Protein AF-A0A972EE55-F1 (afdb_monomer_lite)

Secondary structure (DSSP, 8-state):
-------HHHHHHHHHHHHTEESSHHHHHHHHHHH-SEEEETTT--EEEHHHHHHHHHHHHHHSPPPTT---EEEE-TT--EEEESSS-GGG-EEEEEEPPSSHHHHHHHHHHHHHHHHHHHHHTS--------------EEPTTT--EESSTT-SB-TTT--B---

pLDDT: mean 76.56, std 12.8, range [38.47, 92.0]

Foldseek 3Di:
DDPDPDDPVRVVVVVCVVQQWALAQLSLLVVLCVQAQWWAFPPPRHIDGSVRSNVVRVVVCVVPPRDVPQLKTWGQDPNSFIWIDRRVDPVRTHTGIDGDDDDPVRVVSNVVVVVVVVVVVVVPVPDDPPDDPPDPPPPQDADPPPRHTDPDPPDQADPPPRHGDDD

Structure (mmCIF, N/CA/C/O backbone):
data_AF-A0A972EE55-F1
#
_entry.id   AF-A0A972EE55-F1
#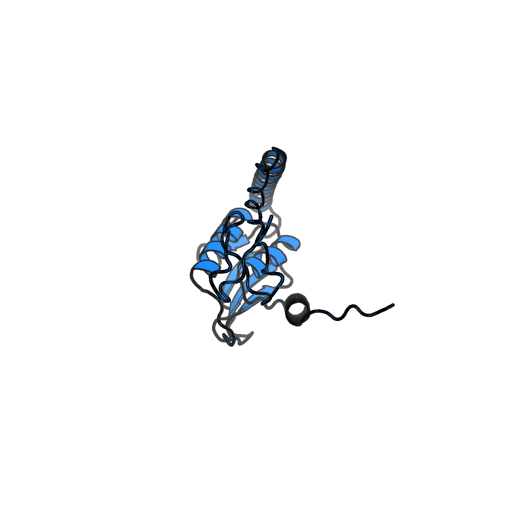
loop_
_atom_site.group_PDB
_atom_site.id
_atom_site.type_symbol
_atom_site.label_atom_id
_atom_site.label_alt_id
_atom_site.label_comp_id
_atom_site.label_asym_id
_atom_site.label_entity_id
_atom_site.label_seq_id
_atom_site.pdbx_PDB_ins_code
_atom_site.Cartn_x
_atom_site.Cartn_y
_atom_site.Cartn_z
_atom_site.occupancy
_atom_site.B_iso_or_equiv
_atom_site.auth_seq_id
_atom_site.auth_comp_id
_atom_site.auth_asym_id
_atom_site.auth_atom_id
_atom_site.pdbx_PDB_model_num
ATOM 1 N N . MET A 1 1 ? 12.300 -34.128 7.774 1.00 39.19 1 MET A N 1
ATOM 2 C CA . MET A 1 1 ? 11.650 -32.843 7.443 1.00 39.19 1 MET A CA 1
ATOM 3 C C . MET A 1 1 ? 12.326 -32.301 6.196 1.00 39.19 1 MET A C 1
ATOM 5 O O . MET A 1 1 ? 13.393 -31.703 6.294 1.00 39.19 1 MET A O 1
ATOM 9 N N . GLU A 1 2 ? 11.790 -32.621 5.021 1.00 50.28 2 GLU A N 1
ATOM 10 C CA . GLU A 1 2 ? 12.304 -32.098 3.754 1.00 50.28 2 GLU A CA 1
ATOM 11 C C . GLU A 1 2 ? 12.098 -30.583 3.730 1.00 50.28 2 GLU A C 1
ATOM 13 O O . GLU A 1 2 ? 10.974 -30.090 3.818 1.00 50.28 2 GLU A O 1
ATOM 18 N N . LYS A 1 3 ? 13.200 -29.829 3.674 1.00 57.88 3 LYS A N 1
ATOM 19 C CA . LYS A 1 3 ? 13.150 -28.387 3.443 1.00 57.88 3 LYS A CA 1
ATOM 20 C C . LYS A 1 3 ? 12.618 -28.199 2.026 1.00 57.88 3 LYS A C 1
ATOM 22 O O . LYS A 1 3 ? 13.348 -28.439 1.067 1.00 57.88 3 LYS A O 1
ATOM 27 N N . GLN A 1 4 ? 11.344 -27.834 1.909 1.00 67.62 4 GLN A N 1
ATOM 28 C CA . GLN A 1 4 ? 10.725 -27.481 0.637 1.00 67.62 4 GLN A CA 1
ATOM 29 C C . GLN A 1 4 ? 11.610 -26.418 -0.029 1.00 67.62 4 GLN A C 1
ATOM 31 O O . GLN A 1 4 ? 11.853 -25.361 0.558 1.00 67.62 4 GLN A O 1
ATOM 36 N N . LYS A 1 5 ? 12.182 -26.737 -1.197 1.00 70.00 5 LYS A N 1
ATOM 37 C CA . LYS A 1 5 ? 13.014 -25.790 -1.945 1.00 70.00 5 LYS A CA 1
ATOM 38 C C . LYS A 1 5 ? 12.110 -24.635 -2.363 1.00 70.00 5 LYS A C 1
ATOM 40 O O . LYS A 1 5 ? 11.204 -24.832 -3.168 1.00 70.00 5 LYS A O 1
ATOM 45 N N . LEU A 1 6 ? 12.319 -23.467 -1.762 1.00 66.69 6 LEU A N 1
ATOM 46 C CA . LEU A 1 6 ? 11.596 -22.259 -2.132 1.00 66.69 6 LEU A CA 1
ATOM 47 C C . LEU A 1 6 ? 11.985 -21.887 -3.564 1.00 66.69 6 LEU A C 1
ATOM 49 O O . LEU A 1 6 ? 13.135 -22.027 -3.975 1.00 66.69 6 LEU A O 1
ATOM 53 N N . THR A 1 7 ? 11.010 -21.436 -4.343 1.00 77.75 7 THR A N 1
ATOM 54 C CA . THR A 1 7 ? 11.300 -20.837 -5.649 1.00 77.75 7 THR A CA 1
ATOM 55 C C . THR A 1 7 ? 12.089 -19.533 -5.458 1.00 77.75 7 THR A C 1
ATOM 57 O O . THR A 1 7 ? 11.931 -18.883 -4.421 1.00 77.75 7 THR A O 1
ATOM 60 N N . PRO A 1 8 ? 12.875 -19.072 -6.448 1.00 71.00 8 PRO A N 1
ATOM 61 C CA . PRO A 1 8 ? 13.591 -17.794 -6.354 1.00 71.00 8 PRO A CA 1
ATOM 62 C C . PRO A 1 8 ? 12.658 -16.614 -6.034 1.00 71.00 8 PRO A C 1
ATOM 64 O O . PRO A 1 8 ? 13.011 -15.741 -5.247 1.00 71.00 8 PRO A O 1
ATOM 67 N N . LYS A 1 9 ? 11.416 -16.642 -6.538 1.00 66.56 9 LYS A N 1
ATOM 68 C CA . LYS A 1 9 ? 10.370 -15.664 -6.205 1.00 66.56 9 LYS A CA 1
ATOM 69 C C . LYS A 1 9 ? 9.950 -15.722 -4.731 1.00 66.56 9 LYS A C 1
ATOM 71 O O . LYS A 1 9 ? 9.722 -14.686 -4.113 1.00 66.56 9 LYS A O 1
ATOM 76 N N . GLN A 1 10 ? 9.853 -16.919 -4.153 1.00 68.62 10 GLN A N 1
ATOM 77 C CA . GLN A 1 10 ? 9.540 -17.091 -2.733 1.00 68.62 10 GLN A CA 1
ATOM 78 C C . GLN A 1 10 ? 10.719 -16.723 -1.825 1.00 68.62 10 GLN A C 1
ATOM 80 O O . GLN A 1 10 ? 10.503 -16.145 -0.764 1.00 68.62 10 GLN A O 1
ATOM 85 N N . GLU A 1 11 ? 11.957 -17.010 -2.228 1.00 73.12 11 GLU A N 1
ATOM 86 C CA . GLU A 1 11 ? 13.153 -16.543 -1.516 1.00 73.12 11 GLU A CA 1
ATOM 87 C C . GLU A 1 11 ? 13.263 -15.018 -1.543 1.00 73.12 11 GLU A C 1
ATOM 89 O O . GLU A 1 11 ? 13.519 -14.407 -0.505 1.00 73.12 11 GLU A O 1
ATOM 94 N N . GLN A 1 12 ? 12.977 -14.393 -2.687 1.00 67.12 12 GLN A N 1
ATOM 95 C CA . GLN A 1 12 ? 12.919 -12.940 -2.816 1.00 67.12 12 GLN A CA 1
ATOM 96 C C . GLN A 1 12 ? 11.814 -12.340 -1.941 1.00 67.12 12 GLN A C 1
ATOM 98 O O . GLN A 1 12 ? 12.076 -11.385 -1.218 1.00 67.12 12 GLN A O 1
ATOM 103 N N . ALA A 1 13 ? 10.614 -12.930 -1.927 1.00 65.25 13 ALA A N 1
ATOM 104 C CA . ALA A 1 13 ? 9.522 -12.493 -1.056 1.00 65.25 13 ALA A CA 1
ATOM 105 C C . ALA A 1 13 ? 9.858 -12.666 0.437 1.00 65.25 13 ALA A C 1
ATOM 107 O O . ALA A 1 13 ? 9.555 -11.801 1.254 1.00 65.25 13 ALA A O 1
ATOM 108 N N . LYS A 1 14 ? 10.535 -13.758 0.808 1.00 71.38 14 LYS A N 1
ATOM 109 C CA . LYS A 1 14 ? 10.996 -13.984 2.182 1.00 71.38 14 LYS A CA 1
ATOM 110 C C . LYS A 1 14 ? 12.070 -12.976 2.587 1.00 71.38 14 LYS A C 1
ATOM 112 O O . LYS A 1 14 ? 12.039 -12.471 3.703 1.00 71.38 14 LYS A O 1
ATOM 117 N N . LYS A 1 15 ? 13.012 -12.673 1.693 1.00 72.38 15 LYS A N 1
ATOM 118 C CA . LYS A 1 15 ? 14.029 -11.643 1.916 1.00 72.38 15 LYS A CA 1
ATOM 119 C C . LYS A 1 15 ? 13.382 -10.264 2.049 1.00 72.38 15 LYS A C 1
ATOM 121 O O . LYS A 1 15 ? 13.712 -9.560 2.989 1.00 72.38 15 LYS A O 1
ATOM 126 N N . ALA A 1 16 ? 12.414 -9.941 1.193 1.00 70.50 16 ALA A N 1
ATOM 127 C CA . ALA A 1 16 ? 11.611 -8.721 1.262 1.00 70.50 16 ALA A CA 1
ATOM 128 C C . ALA A 1 16 ? 10.896 -8.568 2.612 1.00 70.50 16 ALA A C 1
ATOM 130 O O . ALA A 1 16 ? 10.955 -7.505 3.215 1.00 70.50 16 ALA A O 1
ATOM 131 N N . LEU A 1 17 ? 10.299 -9.645 3.134 1.00 71.19 17 LEU A N 1
ATOM 132 C CA . LEU A 1 17 ? 9.685 -9.662 4.468 1.00 71.19 17 LEU A CA 1
ATOM 133 C C . LEU A 1 17 ? 10.698 -9.448 5.602 1.00 71.19 17 LEU A C 1
ATOM 135 O O . LEU A 1 17 ? 10.354 -8.860 6.620 1.00 71.19 17 LEU A O 1
ATOM 139 N N . LEU A 1 18 ? 11.935 -9.923 5.440 1.00 73.62 18 LEU A N 1
ATOM 140 C CA . LEU A 1 18 ? 12.997 -9.760 6.437 1.00 73.62 18 LEU A CA 1
ATOM 141 C C . LEU A 1 18 ? 13.653 -8.375 6.386 1.00 73.62 18 LEU A C 1
ATOM 143 O O . LEU A 1 18 ? 14.088 -7.881 7.421 1.00 73.62 18 LEU A O 1
ATOM 147 N N . THR A 1 19 ? 13.753 -7.764 5.204 1.00 76.75 19 THR A N 1
ATOM 148 C CA . THR A 1 19 ? 14.414 -6.463 5.013 1.00 76.75 19 THR A CA 1
ATOM 149 C C . THR A 1 19 ? 13.439 -5.292 4.903 1.00 76.75 19 THR A C 1
ATOM 151 O O . THR A 1 19 ? 13.876 -4.152 4.910 1.00 76.75 19 THR A O 1
ATOM 154 N N . GLY A 1 20 ? 12.136 -5.546 4.765 1.00 78.62 20 GLY A N 1
ATOM 155 C CA . GLY A 1 20 ? 11.118 -4.522 4.514 1.00 78.62 20 GLY A CA 1
ATOM 156 C C . GLY A 1 20 ? 11.140 -3.943 3.093 1.00 78.62 20 GLY A C 1
ATOM 157 O O . GLY A 1 20 ? 10.523 -2.908 2.869 1.00 78.62 20 GLY A O 1
ATOM 158 N N . HIS A 1 21 ? 11.841 -4.579 2.144 1.00 85.94 21 HIS A N 1
ATOM 159 C CA . HIS 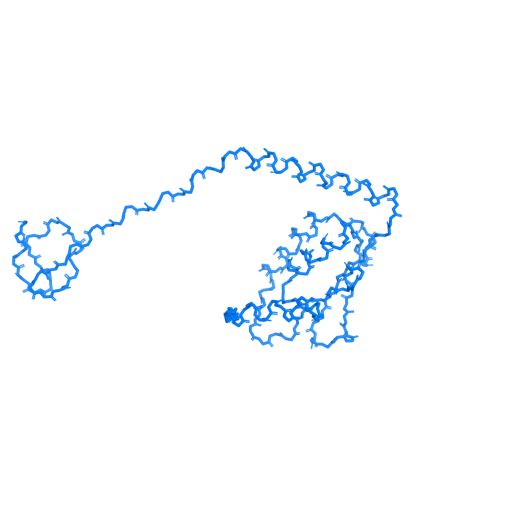A 1 21 ? 12.040 -4.072 0.777 1.00 85.94 21 HIS A CA 1
ATOM 160 C C . HIS A 1 21 ? 11.085 -4.725 -0.214 1.00 85.94 21 HIS A C 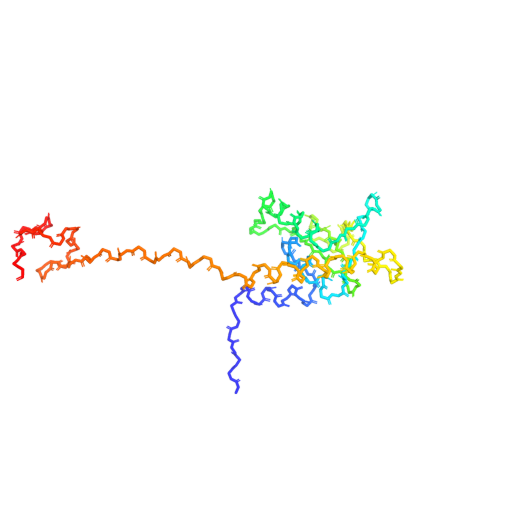1
ATOM 162 O O . HIS A 1 21 ? 11.173 -5.928 -0.448 1.00 85.94 21 HIS A O 1
ATOM 168 N N . PHE A 1 22 ? 10.235 -3.934 -0.859 1.00 86.81 22 PHE A N 1
ATOM 169 C CA . PHE A 1 22 ? 9.216 -4.418 -1.783 1.00 86.81 22 PHE A CA 1
ATOM 170 C C . PHE A 1 22 ? 9.372 -3.785 -3.166 1.00 86.81 22 PHE A C 1
ATOM 172 O O . PHE A 1 22 ? 9.448 -2.566 -3.265 1.00 86.81 22 PHE A O 1
ATOM 179 N N . PRO A 1 23 ? 9.376 -4.570 -4.253 1.00 84.62 23 PRO A N 1
ATOM 180 C CA . PRO A 1 23 ? 9.425 -4.015 -5.606 1.00 84.62 23 PRO A CA 1
ATOM 181 C C . PRO A 1 23 ? 8.119 -3.316 -6.018 1.00 84.62 23 PRO A C 1
ATOM 183 O O . PRO A 1 23 ? 8.143 -2.457 -6.891 1.00 84.62 23 PRO A O 1
ATOM 186 N N . TYR A 1 24 ? 6.993 -3.665 -5.386 1.00 87.75 24 TYR A N 1
ATOM 187 C CA . TYR A 1 24 ? 5.667 -3.130 -5.705 1.00 87.75 24 TYR A CA 1
ATOM 188 C C . TYR A 1 24 ? 5.045 -2.433 -4.498 1.00 87.75 24 TYR A C 1
ATOM 190 O O . TYR A 1 24 ? 5.115 -2.937 -3.370 1.00 87.75 24 TYR A O 1
ATOM 198 N N . MET A 1 25 ? 4.372 -1.311 -4.744 1.00 89.69 25 MET A N 1
ATOM 199 C CA . MET A 1 25 ? 3.718 -0.522 -3.708 1.00 89.69 25 MET A CA 1
ATOM 200 C C . MET A 1 25 ? 2.614 -1.327 -3.027 1.00 89.69 25 MET A C 1
ATOM 202 O O . MET A 1 25 ? 2.481 -1.296 -1.805 1.00 89.69 25 MET A O 1
ATOM 206 N N . MET A 1 26 ? 1.855 -2.111 -3.796 1.00 90.38 26 MET A N 1
ATOM 207 C CA . MET A 1 26 ? 0.772 -2.935 -3.265 1.00 90.38 26 MET A CA 1
ATOM 208 C C . MET A 1 26 ? 1.273 -3.966 -2.242 1.00 90.38 26 MET A C 1
ATOM 210 O O . MET A 1 26 ? 0.600 -4.228 -1.245 1.00 90.38 26 MET A O 1
ATOM 214 N N . GLN A 1 27 ? 2.473 -4.523 -2.447 1.00 88.75 27 GLN A N 1
ATOM 215 C CA . GLN A 1 27 ? 3.082 -5.460 -1.496 1.00 88.75 27 GLN A CA 1
ATOM 216 C C . GLN A 1 27 ? 3.487 -4.762 -0.195 1.00 88.75 27 GLN A C 1
ATOM 218 O O . GLN A 1 27 ? 3.242 -5.298 0.885 1.00 88.75 27 GLN A O 1
ATOM 223 N N . ALA A 1 28 ? 4.051 -3.555 -0.298 1.00 89.94 28 ALA A N 1
ATOM 224 C CA . ALA A 1 28 ? 4.396 -2.740 0.861 1.00 89.94 28 ALA A CA 1
ATOM 225 C C . ALA A 1 28 ? 3.150 -2.368 1.682 1.00 89.94 28 ALA A C 1
ATOM 227 O O . ALA A 1 28 ? 3.139 -2.535 2.900 1.00 89.94 28 ALA A O 1
ATOM 228 N N . VAL A 1 29 ? 2.071 -1.939 1.019 1.00 90.88 29 VAL A N 1
ATOM 229 C CA . VAL A 1 29 ? 0.796 -1.597 1.674 1.00 90.88 29 VAL A CA 1
ATOM 230 C C . VAL A 1 29 ? 0.176 -2.814 2.361 1.00 90.88 29 VAL A C 1
ATOM 232 O O . VAL A 1 29 ? -0.298 -2.704 3.490 1.00 90.88 29 VAL A O 1
ATOM 235 N N . ALA A 1 30 ? 0.206 -3.984 1.718 1.00 88.19 30 ALA A N 1
ATOM 236 C CA . ALA A 1 30 ? -0.321 -5.213 2.304 1.00 88.19 30 ALA A CA 1
ATOM 237 C C . ALA A 1 30 ? 0.432 -5.623 3.580 1.00 88.19 30 ALA A C 1
ATOM 239 O O . ALA A 1 30 ? -0.208 -6.022 4.552 1.00 88.19 30 ALA A O 1
ATOM 240 N N . LEU A 1 31 ? 1.768 -5.499 3.605 1.00 87.75 31 LEU A N 1
ATOM 241 C CA . LEU A 1 31 ? 2.534 -5.744 4.829 1.00 87.75 31 LEU A CA 1
ATOM 242 C C . LEU A 1 31 ? 2.215 -4.690 5.892 1.00 87.75 31 LEU A C 1
ATOM 244 O O . LEU A 1 31 ? 1.940 -5.042 7.036 1.00 87.75 31 LEU A O 1
ATOM 248 N N . ALA A 1 32 ? 2.217 -3.411 5.516 1.00 88.19 32 ALA A N 1
ATOM 249 C CA . ALA A 1 32 ? 1.955 -2.321 6.444 1.00 88.19 32 ALA A CA 1
ATOM 250 C C . ALA A 1 32 ? 0.582 -2.473 7.122 1.00 88.19 32 ALA A C 1
ATOM 252 O O . ALA A 1 32 ? 0.468 -2.222 8.319 1.00 88.19 32 ALA A O 1
ATOM 253 N N . TYR A 1 33 ? -0.438 -2.950 6.399 1.00 86.38 33 TYR A N 1
ATOM 254 C CA . TYR A 1 33 ? -1.778 -3.201 6.943 1.00 86.38 33 TYR A CA 1
ATOM 255 C C . TYR A 1 33 ? -1.820 -4.250 8.053 1.00 86.38 33 TYR A C 1
ATOM 257 O O . TYR A 1 33 ? -2.622 -4.135 8.977 1.00 86.38 33 TYR A O 1
ATOM 265 N N . GLN A 1 34 ? -0.929 -5.245 8.015 1.00 83.62 34 GLN A N 1
ATOM 266 C CA . GLN A 1 34 ? -0.818 -6.219 9.105 1.00 83.62 34 GLN A CA 1
ATOM 267 C C . GLN A 1 34 ? -0.321 -5.580 10.410 1.00 83.62 34 GLN A C 1
ATOM 269 O O . GLN A 1 34 ? -0.480 -6.168 11.477 1.00 83.62 34 GLN A O 1
ATOM 274 N N . MET A 1 35 ? 0.283 -4.392 10.325 1.00 82.50 35 MET A N 1
ATOM 275 C CA . MET A 1 35 ? 0.880 -3.680 11.452 1.00 82.50 35 MET A CA 1
ATOM 276 C C . MET A 1 35 ? -0.002 -2.520 11.913 1.00 82.50 35 MET A C 1
ATOM 278 O O . MET A 1 35 ? -0.241 -2.358 13.109 1.00 82.50 35 MET A O 1
ATOM 282 N N . VAL A 1 36 ? -0.493 -1.715 10.967 1.00 84.25 36 VAL A N 1
ATOM 283 C CA . VAL A 1 36 ? -1.267 -0.501 11.233 1.00 84.25 36 VAL A CA 1
ATOM 284 C C . VAL A 1 36 ? -2.440 -0.407 10.255 1.00 84.25 36 VAL A C 1
ATOM 286 O O . VAL A 1 36 ? -2.246 -0.573 9.058 1.00 84.25 36 VAL A O 1
ATOM 289 N N . PRO A 1 37 ? -3.662 -0.105 10.722 1.00 77.81 37 PRO A N 1
ATOM 290 C CA . PRO A 1 37 ? -4.841 -0.092 9.854 1.00 77.81 37 PRO A CA 1
ATOM 291 C C . PRO A 1 37 ? -5.135 1.269 9.185 1.00 77.81 37 PRO A C 1
ATOM 293 O O . PRO A 1 37 ? -6.090 1.371 8.414 1.00 77.81 37 PRO A O 1
ATOM 296 N N . ALA A 1 38 ? -4.372 2.327 9.490 1.00 86.06 38 ALA A N 1
ATOM 297 C CA . ALA A 1 38 ? -4.607 3.680 8.980 1.00 86.06 38 ALA A CA 1
ATOM 298 C C . ALA A 1 38 ? -3.326 4.530 8.919 1.00 86.06 38 ALA A C 1
ATOM 300 O O . ALA A 1 38 ? -2.461 4.442 9.794 1.00 86.06 38 ALA A O 1
ATOM 301 N N . TRP A 1 39 ? -3.251 5.411 7.918 1.00 91.19 39 TRP A N 1
ATOM 302 C CA . TRP A 1 39 ? -2.085 6.257 7.648 1.00 91.19 39 TRP A CA 1
ATOM 303 C C . TRP A 1 39 ? -2.472 7.712 7.405 1.00 91.19 39 TRP A C 1
ATOM 305 O O . TRP A 1 39 ? -3.632 8.032 7.164 1.00 91.19 39 TRP A O 1
ATOM 315 N N . ARG A 1 40 ? -1.479 8.599 7.407 1.00 89.25 40 ARG A N 1
ATOM 316 C CA . ARG A 1 40 ? -1.565 9.947 6.836 1.00 89.25 40 ARG A CA 1
ATOM 317 C C . ARG A 1 40 ? -0.554 10.099 5.716 1.00 89.25 40 ARG A C 1
ATOM 319 O O . ARG A 1 40 ? 0.581 9.639 5.833 1.00 89.25 40 ARG A O 1
ATOM 326 N N . HIS A 1 41 ? -0.953 10.794 4.659 1.00 89.62 41 HIS A N 1
ATOM 327 C CA . HIS A 1 41 ? -0.042 11.177 3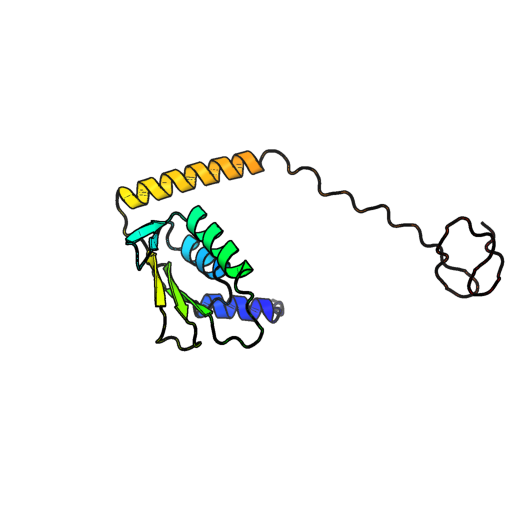.587 1.00 89.62 41 HIS A CA 1
ATOM 328 C C . HIS A 1 41 ? 0.997 12.181 4.102 1.00 89.62 41 HIS A C 1
ATOM 330 O O . HIS A 1 41 ? 0.626 13.181 4.718 1.00 89.62 41 HIS A O 1
ATOM 336 N N . ALA A 1 42 ? 2.276 11.961 3.803 1.00 87.06 42 ALA A N 1
ATOM 337 C CA . ALA A 1 42 ? 3.382 12.785 4.287 1.00 87.06 42 ALA A CA 1
ATOM 338 C C . ALA A 1 42 ? 3.267 14.256 3.851 1.00 87.06 42 ALA A C 1
ATOM 340 O O . ALA A 1 42 ? 3.372 15.154 4.678 1.00 87.06 42 ALA A O 1
ATOM 341 N N . GLU A 1 43 ? 2.992 14.511 2.567 1.00 81.12 43 GLU A N 1
ATOM 342 C CA . GLU A 1 43 ? 2.914 15.888 2.047 1.00 81.12 43 GLU A CA 1
ATOM 343 C C . GLU A 1 43 ? 1.627 16.638 2.419 1.00 81.12 43 GLU A C 1
ATOM 345 O O . GLU A 1 43 ? 1.656 17.837 2.678 1.00 81.12 43 GLU A O 1
ATOM 350 N N . LYS A 1 44 ? 0.476 15.955 2.409 1.00 80.38 44 LYS A N 1
ATOM 351 C CA . LYS A 1 44 ? -0.841 16.600 2.556 1.00 80.38 44 LYS A CA 1
ATOM 352 C C . LYS A 1 44 ? -1.399 16.509 3.975 1.00 80.38 44 LYS A C 1
ATOM 354 O O . LYS A 1 44 ? -2.392 17.164 4.275 1.00 80.38 44 LYS A O 1
ATOM 359 N N . GLY A 1 45 ? -0.840 15.640 4.820 1.00 80.81 45 GLY A N 1
ATOM 360 C CA . GLY A 1 45 ? -1.363 15.321 6.153 1.00 80.81 45 GLY A CA 1
ATOM 361 C C . GLY A 1 45 ? -2.746 14.656 6.150 1.00 80.81 45 GLY A C 1
ATOM 362 O O . GLY A 1 45 ? -3.305 14.400 7.217 1.00 80.81 45 GLY A O 1
ATOM 363 N N . THR A 1 46 ? -3.312 14.389 4.968 1.00 84.25 46 THR A N 1
ATOM 364 C CA . THR A 1 46 ? -4.654 13.833 4.804 1.00 84.25 46 THR A CA 1
ATOM 365 C C . THR A 1 46 ? -4.669 12.384 5.287 1.00 84.25 46 THR A C 1
ATOM 367 O O . THR A 1 46 ? -3.776 11.623 4.898 1.00 84.25 46 THR A O 1
ATOM 370 N N . PRO A 1 47 ? -5.648 11.986 6.118 1.00 84.69 47 PRO A N 1
ATOM 371 C CA . PRO A 1 47 ? -5.803 10.596 6.508 1.00 84.69 47 PRO A CA 1
ATOM 372 C C . PRO A 1 47 ? -6.152 9.734 5.292 1.00 84.69 47 PRO A C 1
ATOM 374 O O . PRO A 1 47 ? -6.965 10.115 4.450 1.00 84.69 47 PRO A O 1
ATOM 377 N N . CYS A 1 48 ? -5.535 8.563 5.218 1.00 84.31 48 CYS A N 1
ATOM 378 C CA . CYS A 1 48 ? -5.737 7.575 4.174 1.00 84.31 48 CYS A CA 1
ATOM 379 C C . CYS A 1 48 ? -6.171 6.258 4.817 1.00 84.31 48 CYS A C 1
ATOM 381 O O . CYS A 1 48 ? -5.508 5.737 5.721 1.00 84.31 48 CYS A O 1
ATOM 383 N N . SER A 1 49 ? -7.292 5.728 4.334 1.00 85.06 49 SER A N 1
ATOM 384 C CA . SER A 1 49 ? -7.755 4.396 4.697 1.00 85.06 49 SER A CA 1
ATOM 385 C C . SER A 1 49 ? -6.946 3.324 3.958 1.00 85.06 49 SER A C 1
ATOM 387 O O . SER A 1 49 ? -6.316 3.606 2.933 1.00 85.06 49 SER A O 1
ATOM 389 N N . PHE A 1 50 ? -6.977 2.080 4.447 1.00 85.69 50 PHE A N 1
ATOM 390 C CA . PHE A 1 50 ? -6.350 0.957 3.745 1.00 85.69 50 PHE A CA 1
ATOM 391 C C . PHE A 1 50 ? -6.883 0.800 2.315 1.00 85.69 50 PHE A C 1
ATOM 393 O O . PHE A 1 50 ? -6.089 0.626 1.396 1.00 85.69 50 PHE A O 1
ATOM 400 N N . LEU A 1 51 ? -8.203 0.906 2.109 1.00 85.56 51 LEU A N 1
ATOM 401 C CA . LEU A 1 51 ? -8.806 0.752 0.782 1.00 85.56 51 LEU A CA 1
ATOM 402 C C . LEU A 1 51 ? -8.316 1.828 -0.189 1.00 85.56 51 LEU A C 1
ATOM 404 O O . LEU A 1 51 ? -7.926 1.503 -1.311 1.00 85.56 51 LEU A O 1
ATOM 408 N N . ASP A 1 52 ? -8.307 3.091 0.243 1.00 86.81 52 ASP A N 1
ATOM 409 C CA . ASP A 1 52 ? -7.848 4.207 -0.590 1.00 86.81 52 ASP A CA 1
ATOM 410 C C . ASP A 1 52 ? -6.378 4.028 -0.975 1.00 86.81 52 ASP A C 1
ATOM 412 O O . ASP A 1 52 ? -5.999 4.175 -2.140 1.00 86.81 52 ASP A O 1
ATOM 416 N N . LEU A 1 53 ? -5.552 3.657 0.006 1.00 88.88 53 LEU A N 1
ATOM 417 C CA . LEU A 1 53 ? -4.126 3.446 -0.183 1.00 88.88 53 LEU A CA 1
ATOM 418 C C . LEU A 1 53 ? -3.842 2.246 -1.092 1.00 88.88 53 LEU A C 1
ATOM 420 O O . LEU A 1 53 ? -2.990 2.330 -1.973 1.00 88.88 53 LEU A O 1
ATOM 424 N N . PHE A 1 54 ? -4.579 1.150 -0.926 1.00 89.44 54 PHE A N 1
ATOM 425 C CA . PHE A 1 54 ? -4.439 -0.050 -1.744 1.00 89.44 54 PHE A CA 1
ATOM 426 C C . PHE A 1 54 ? -4.843 0.206 -3.201 1.00 89.44 54 PHE A C 1
ATOM 428 O O . PHE A 1 54 ? -4.139 -0.199 -4.126 1.00 89.44 54 PHE A O 1
ATOM 435 N N . GLN A 1 55 ? -5.937 0.937 -3.430 1.00 88.00 55 GLN A N 1
ATOM 436 C CA . GLN A 1 55 ? -6.345 1.335 -4.779 1.00 88.00 55 GLN A CA 1
ATOM 437 C C . GLN A 1 55 ? -5.342 2.294 -5.426 1.00 88.00 55 GLN A C 1
ATOM 439 O O . GLN A 1 55 ? -5.051 2.164 -6.618 1.00 88.00 55 GLN A O 1
ATOM 444 N N . ALA A 1 56 ? -4.805 3.246 -4.660 1.00 88.19 56 ALA A N 1
ATOM 445 C CA . ALA A 1 56 ? -3.761 4.146 -5.137 1.00 88.19 56 ALA A CA 1
ATOM 446 C C . ALA A 1 56 ? -2.481 3.378 -5.496 1.00 88.19 56 ALA A C 1
ATOM 448 O O . ALA A 1 56 ? -1.924 3.602 -6.567 1.00 88.19 56 ALA A O 1
ATOM 449 N N . ALA A 1 57 ? -2.071 2.427 -4.653 1.00 89.81 57 ALA A N 1
ATOM 450 C CA . ALA A 1 57 ? -0.917 1.568 -4.887 1.00 89.81 57 ALA A CA 1
ATOM 451 C C . ALA A 1 57 ? -1.077 0.717 -6.148 1.00 89.81 57 ALA A C 1
ATOM 453 O O . ALA A 1 57 ? -0.166 0.665 -6.965 1.00 89.81 57 ALA A O 1
ATOM 454 N N . LYS A 1 58 ? -2.261 0.130 -6.365 1.00 89.19 58 LYS A N 1
ATOM 455 C CA . LYS A 1 58 ? -2.552 -0.618 -7.592 1.00 89.19 58 LYS A CA 1
ATOM 456 C C . LYS A 1 58 ? -2.374 0.254 -8.838 1.00 89.19 58 LYS A C 1
ATOM 458 O O . LYS A 1 58 ? -1.644 -0.124 -9.747 1.00 89.19 58 LYS A O 1
ATOM 463 N N . LYS A 1 59 ? -2.985 1.445 -8.852 1.00 89.38 59 LYS A N 1
ATOM 464 C CA . LYS A 1 59 ? -2.852 2.390 -9.974 1.00 89.38 59 LYS A CA 1
ATOM 465 C C . LYS A 1 59 ? -1.403 2.832 -10.182 1.00 89.38 59 LYS A C 1
ATOM 467 O O . LYS A 1 59 ? -0.983 3.032 -11.318 1.00 89.38 59 LYS A O 1
ATOM 472 N N . TYR A 1 60 ? -0.652 3.000 -9.095 1.00 87.81 60 TYR A N 1
ATOM 473 C CA . TYR A 1 60 ? 0.757 3.365 -9.152 1.00 87.81 60 TYR A CA 1
ATOM 474 C C . TYR A 1 60 ? 1.602 2.254 -9.779 1.00 87.81 60 TYR A C 1
ATOM 476 O O . TYR A 1 60 ? 2.370 2.544 -10.692 1.00 87.81 60 TYR A O 1
ATOM 484 N N . ASP A 1 61 ? 1.419 1.007 -9.341 1.00 87.69 61 ASP A N 1
ATOM 485 C CA . ASP A 1 61 ? 2.135 -0.164 -9.860 1.00 87.69 61 ASP A CA 1
ATOM 486 C C . ASP A 1 61 ? 1.790 -0.426 -11.341 1.00 87.69 61 ASP A C 1
ATOM 488 O O . ASP A 1 61 ? 2.661 -0.794 -12.127 1.00 87.69 61 ASP A O 1
ATOM 492 N N . GLU A 1 62 ? 0.539 -0.184 -11.755 1.00 87.19 62 GLU A N 1
ATOM 493 C CA . GLU A 1 62 ? 0.118 -0.254 -13.165 1.00 87.19 62 GLU A CA 1
ATOM 494 C C . GLU A 1 62 ? 0.775 0.839 -14.025 1.00 87.19 62 GLU A C 1
ATOM 496 O O . GLU A 1 62 ? 1.142 0.592 -15.175 1.00 87.19 62 GLU A O 1
ATOM 501 N N . ALA A 1 63 ? 0.941 2.045 -13.476 1.00 86.62 63 ALA A N 1
ATOM 502 C CA . ALA A 1 63 ? 1.606 3.154 -14.158 1.00 86.62 63 ALA A CA 1
ATOM 503 C C . ALA A 1 63 ? 3.139 3.011 -14.181 1.00 86.62 63 ALA A C 1
ATOM 505 O O . ALA A 1 63 ? 3.787 3.518 -15.099 1.00 86.62 63 ALA A O 1
ATOM 506 N N . HIS A 1 64 ? 3.716 2.318 -13.196 1.00 80.25 64 HIS A N 1
ATOM 507 C CA . HIS A 1 64 ? 5.157 2.150 -13.016 1.00 80.25 64 HIS A CA 1
ATOM 508 C C . HIS A 1 64 ? 5.514 0.660 -12.931 1.00 80.25 64 HIS A C 1
ATOM 510 O O . HIS A 1 64 ? 5.823 0.155 -11.849 1.00 80.25 64 HIS A O 1
ATOM 516 N N . PRO A 1 65 ? 5.493 -0.065 -14.065 1.00 76.69 65 PRO A N 1
ATOM 517 C CA . PRO A 1 65 ? 5.888 -1.464 -14.073 1.00 76.69 65 PRO A CA 1
ATOM 518 C C . PRO A 1 65 ? 7.356 -1.590 -13.650 1.00 76.69 65 PRO A C 1
ATOM 520 O O . PRO A 1 65 ? 8.248 -1.051 -14.310 1.00 76.69 65 PRO A O 1
ATOM 523 N N . HIS A 1 66 ? 7.598 -2.314 -12.556 1.00 71.69 66 HIS A N 1
ATOM 524 C CA . HIS A 1 66 ? 8.945 -2.615 -12.077 1.00 71.69 66 HIS A CA 1
ATOM 525 C C . HIS A 1 66 ? 9.709 -3.407 -13.145 1.00 71.69 66 HIS A C 1
ATOM 527 O O . HIS A 1 66 ? 9.248 -4.465 -13.587 1.00 71.69 66 HIS A O 1
ATOM 533 N N . LYS A 1 67 ? 10.870 -2.904 -13.576 1.00 75.69 67 LYS A N 1
ATOM 534 C CA . LYS A 1 67 ? 11.726 -3.604 -14.537 1.00 75.69 67 LYS A CA 1
ATOM 535 C C . LYS A 1 67 ? 12.782 -4.405 -13.790 1.00 75.69 67 LYS A C 1
ATOM 537 O O . LYS A 1 67 ? 13.257 -4.015 -12.729 1.00 75.69 67 LYS A O 1
ATOM 542 N N . GLU A 1 68 ? 13.164 -5.542 -14.357 1.00 69.38 68 GLU A N 1
ATOM 543 C CA . GLU A 1 68 ? 14.245 -6.352 -13.803 1.00 69.38 68 GLU A CA 1
ATOM 544 C C . GLU A 1 68 ? 15.550 -5.537 -13.787 1.00 69.38 68 GLU A C 1
ATOM 546 O O . GLU A 1 68 ? 16.032 -5.102 -14.832 1.00 69.38 68 GLU A O 1
ATOM 551 N N . GLY A 1 69 ? 16.090 -5.297 -12.589 1.00 69.75 69 GLY A N 1
ATOM 552 C CA . GLY A 1 69 ? 17.279 -4.466 -12.380 1.00 69.75 69 GLY A CA 1
ATOM 553 C C . GLY A 1 69 ? 17.001 -3.018 -11.968 1.00 69.75 69 GLY A C 1
ATOM 554 O O . GLY A 1 69 ? 17.962 -2.275 -11.775 1.00 69.75 69 GLY A O 1
ATOM 555 N N . ASP A 1 70 ? 15.737 -2.612 -11.793 1.00 76.50 70 ASP A N 1
ATOM 556 C CA . ASP A 1 70 ? 15.430 -1.320 -11.178 1.00 76.50 70 ASP A CA 1
ATOM 557 C C . ASP A 1 70 ? 15.907 -1.320 -9.717 1.00 76.50 70 ASP A C 1
ATOM 559 O O . ASP A 1 70 ? 15.492 -2.180 -8.931 1.00 76.50 70 ASP A O 1
ATOM 563 N N . PRO A 1 71 ? 16.763 -0.362 -9.318 1.00 80.38 71 PRO A N 1
ATOM 564 C CA . PRO A 1 71 ? 17.190 -0.248 -7.932 1.00 80.38 71 PRO A CA 1
ATOM 565 C C . PRO A 1 71 ? 16.048 0.261 -7.042 1.00 80.38 71 PRO A C 1
ATOM 567 O O . PRO A 1 71 ? 16.165 0.213 -5.822 1.00 80.38 71 PRO A O 1
ATOM 570 N N . ALA A 1 72 ? 14.950 0.747 -7.628 1.00 84.44 72 ALA A N 1
ATOM 571 C CA . ALA A 1 72 ? 13.843 1.317 -6.891 1.00 84.44 72 ALA A CA 1
ATOM 572 C C . ALA A 1 72 ? 13.066 0.263 -6.087 1.00 84.44 72 ALA A C 1
ATOM 574 O O . ALA A 1 72 ? 12.682 -0.789 -6.605 1.00 84.44 72 ALA A O 1
ATOM 575 N N . PHE A 1 73 ? 12.792 0.575 -4.823 1.00 87.75 73 PHE A N 1
ATOM 576 C CA . PHE A 1 73 ? 11.982 -0.261 -3.943 1.00 87.75 73 PHE A CA 1
ATOM 577 C C . PHE A 1 73 ? 11.153 0.577 -2.973 1.00 87.75 73 PHE A C 1
ATOM 579 O O . PHE A 1 73 ? 11.492 1.704 -2.618 1.00 87.75 73 PHE A O 1
ATOM 586 N N . PHE A 1 74 ? 10.068 -0.010 -2.495 1.00 89.69 74 PHE A N 1
ATOM 587 C CA . PHE A 1 74 ? 9.297 0.471 -1.365 1.00 89.69 74 PHE A CA 1
ATOM 588 C C . PHE A 1 74 ? 9.860 -0.102 -0.073 1.00 89.69 74 PHE A C 1
ATOM 590 O O . PHE A 1 74 ? 10.199 -1.282 -0.002 1.00 89.69 74 PHE A O 1
ATOM 597 N N . TYR A 1 75 ? 9.951 0.738 0.947 1.00 89.56 75 TYR A N 1
ATOM 598 C CA . TYR A 1 75 ? 10.382 0.354 2.280 1.00 89.56 75 TYR A CA 1
ATOM 599 C C . TYR A 1 75 ? 9.212 0.447 3.253 1.00 89.56 75 TYR A C 1
ATOM 601 O O . TYR A 1 75 ? 8.505 1.456 3.274 1.00 89.56 75 TYR A O 1
ATOM 609 N N . VAL A 1 76 ? 9.023 -0.590 4.065 1.00 90.62 76 VAL A N 1
ATOM 610 C CA . VAL A 1 76 ? 8.061 -0.581 5.172 1.00 90.62 76 VAL A CA 1
ATOM 611 C C . VAL A 1 76 ? 8.829 -0.599 6.485 1.00 90.62 76 VAL A C 1
ATOM 613 O O . VAL A 1 76 ? 9.574 -1.536 6.763 1.00 90.62 76 VAL A O 1
ATOM 616 N N . SER A 1 77 ? 8.646 0.445 7.290 1.00 88.19 77 SER A N 1
ATOM 617 C CA . SER A 1 77 ? 9.213 0.532 8.636 1.00 88.19 77 SER A CA 1
ATOM 618 C C . SER A 1 77 ? 8.571 -0.494 9.574 1.00 88.19 77 SER A C 1
ATOM 620 O O . SER A 1 77 ? 7.428 -0.904 9.377 1.00 88.19 77 SER A O 1
ATOM 622 N N . LEU A 1 78 ? 9.260 -0.818 10.671 1.00 82.88 78 LEU A N 1
ATOM 623 C CA . LEU A 1 78 ? 8.712 -1.603 11.784 1.00 82.88 78 LEU A CA 1
ATOM 624 C C . LEU A 1 78 ? 7.496 -0.947 12.456 1.00 82.88 78 LEU A C 1
ATOM 626 O O . LEU A 1 78 ? 6.772 -1.604 13.194 1.00 82.88 78 LEU A O 1
ATOM 630 N N . GLU A 1 79 ? 7.265 0.340 12.215 1.00 82.50 79 GLU A N 1
ATOM 631 C CA . GLU A 1 79 ? 6.068 1.049 12.678 1.00 82.50 79 GLU A CA 1
ATOM 632 C C . GLU A 1 79 ? 4.943 1.058 11.627 1.00 82.50 79 GLU A C 1
ATOM 634 O O . GLU A 1 79 ? 3.904 1.671 11.836 1.00 82.50 79 GLU A O 1
ATOM 639 N N . GLY A 1 80 ? 5.133 0.408 10.475 1.00 85.19 80 GLY A N 1
ATOM 640 C CA . GLY A 1 80 ? 4.165 0.395 9.376 1.00 85.19 80 GLY A CA 1
ATOM 641 C C . GLY A 1 80 ? 4.176 1.660 8.509 1.00 85.19 80 GLY A C 1
ATOM 642 O O . GLY A 1 80 ? 3.271 1.846 7.698 1.00 85.19 80 GLY A O 1
ATOM 643 N N . ALA A 1 81 ? 5.176 2.536 8.653 1.00 89.38 81 ALA A N 1
ATOM 644 C CA . ALA A 1 81 ? 5.388 3.658 7.735 1.00 89.38 81 ALA A CA 1
ATOM 645 C C . ALA A 1 81 ? 5.848 3.153 6.365 1.00 89.38 81 ALA A C 1
ATOM 647 O O . ALA A 1 81 ? 6.668 2.239 6.293 1.00 89.38 81 ALA A O 1
ATOM 648 N N . ILE A 1 82 ? 5.355 3.764 5.291 1.00 92.00 82 ILE A N 1
ATOM 649 C CA . ILE A 1 82 ? 5.672 3.364 3.918 1.00 92.00 82 ILE A CA 1
ATOM 650 C C . ILE A 1 82 ? 6.482 4.473 3.263 1.00 92.00 82 ILE A C 1
ATOM 652 O O . ILE A 1 82 ? 6.054 5.630 3.203 1.00 92.00 82 ILE A O 1
ATOM 656 N N . GLY A 1 83 ? 7.646 4.106 2.748 1.00 90.81 83 GLY A N 1
ATOM 657 C CA . GLY A 1 83 ? 8.521 4.978 1.986 1.00 90.81 83 GLY A CA 1
ATOM 658 C C . GLY A 1 83 ? 8.835 4.411 0.610 1.00 90.81 83 GLY A C 1
ATOM 659 O O . GLY A 1 83 ? 8.708 3.213 0.363 1.00 90.81 83 GLY A O 1
ATOM 660 N N . TYR A 1 84 ? 9.253 5.292 -0.288 1.00 90.38 84 TYR A N 1
ATOM 661 C CA . TYR A 1 84 ? 9.729 4.953 -1.619 1.00 90.38 84 TYR A CA 1
ATOM 662 C C . TYR A 1 84 ? 11.196 5.346 -1.752 1.00 90.38 84 TYR A C 1
ATOM 664 O O . TYR A 1 84 ? 11.588 6.462 -1.408 1.00 90.38 84 TYR A O 1
ATOM 672 N N . CYS A 1 85 ? 12.009 4.423 -2.245 1.00 88.69 85 CYS A N 1
ATOM 673 C CA . CYS A 1 85 ? 13.415 4.629 -2.524 1.00 88.69 85 CYS A CA 1
ATOM 674 C C . CYS A 1 85 ? 13.626 4.552 -4.043 1.00 88.69 85 CYS A C 1
ATOM 676 O O . CYS A 1 85 ? 13.601 3.451 -4.587 1.00 88.69 85 CYS A O 1
ATOM 678 N N . PRO A 1 86 ? 13.836 5.678 -4.748 1.00 81.56 86 PRO A N 1
ATOM 679 C CA . PRO A 1 86 ? 14.035 5.670 -6.200 1.00 81.56 86 PRO A CA 1
ATOM 680 C C . PRO A 1 86 ? 15.420 5.164 -6.626 1.00 81.56 86 PRO A C 1
ATOM 682 O O . PRO A 1 86 ? 15.592 4.700 -7.748 1.00 81.56 86 PRO A O 1
ATOM 685 N N . THR A 1 87 ? 16.425 5.287 -5.759 1.00 76.81 87 THR A N 1
ATOM 686 C CA . THR A 1 87 ? 17.841 5.042 -6.085 1.00 76.81 87 THR A CA 1
ATOM 687 C C . THR A 1 87 ? 18.368 3.709 -5.561 1.00 76.81 87 THR A C 1
ATOM 689 O O . THR A 1 87 ? 19.518 3.366 -5.822 1.00 76.81 87 THR A O 1
ATOM 692 N N . GLY A 1 88 ? 17.553 2.959 -4.817 1.00 74.12 88 GLY A N 1
ATOM 693 C CA . GLY A 1 88 ? 17.958 1.717 -4.155 1.00 74.12 88 GLY A CA 1
ATOM 694 C C . GLY A 1 88 ? 18.887 1.898 -2.958 1.00 74.12 88 GLY A C 1
ATOM 695 O O . GLY A 1 88 ? 19.471 0.935 -2.466 1.00 74.12 88 GLY A O 1
ATOM 696 N N . LEU A 1 89 ? 19.040 3.134 -2.494 1.00 75.31 89 LEU A N 1
ATOM 697 C CA . LEU A 1 89 ? 19.854 3.493 -1.348 1.00 75.31 89 LEU A CA 1
ATOM 698 C C . LEU A 1 89 ? 18.943 3.735 -0.143 1.00 75.31 89 LEU A C 1
ATOM 700 O O . LEU A 1 89 ? 18.189 4.706 -0.111 1.00 75.31 89 LEU A O 1
ATOM 704 N N . GLU A 1 90 ? 19.048 2.879 0.874 1.00 69.75 90 GLU A N 1
ATOM 705 C CA . GLU A 1 90 ? 18.193 2.887 2.078 1.00 69.75 90 GLU A CA 1
ATOM 706 C C . GLU A 1 90 ? 18.170 4.240 2.822 1.00 69.75 90 GLU A C 1
ATOM 708 O O . GLU A 1 90 ? 17.227 4.539 3.547 1.00 69.75 90 GLU A O 1
ATOM 713 N N . PHE A 1 91 ? 19.170 5.103 2.621 1.00 75.25 91 PHE A N 1
ATOM 714 C CA . PHE A 1 91 ? 19.234 6.438 3.227 1.00 75.25 91 PHE A CA 1
ATOM 715 C C . PHE A 1 91 ? 18.502 7.543 2.437 1.00 75.25 91 PHE A C 1
ATOM 717 O O . PHE A 1 91 ? 18.374 8.657 2.938 1.00 75.25 91 PHE A O 1
ATOM 724 N N . GLN A 1 92 ? 18.019 7.266 1.220 1.00 77.38 92 GLN A N 1
ATOM 725 C CA . GLN A 1 92 ? 17.224 8.192 0.393 1.00 77.38 92 GLN A CA 1
ATOM 726 C C . GLN A 1 92 ? 15.749 7.779 0.317 1.00 77.38 92 GLN A C 1
ATOM 728 O O . GLN A 1 92 ? 15.101 7.904 -0.722 1.00 77.38 92 GLN A O 1
ATOM 733 N N . VAL A 1 93 ? 15.201 7.264 1.417 1.00 85.44 93 VAL A N 1
ATOM 734 C CA . VAL A 1 93 ? 13.784 6.906 1.480 1.00 85.44 93 VAL A CA 1
ATOM 735 C C . VAL A 1 93 ? 12.942 8.176 1.591 1.00 85.44 93 VAL A C 1
ATOM 737 O O 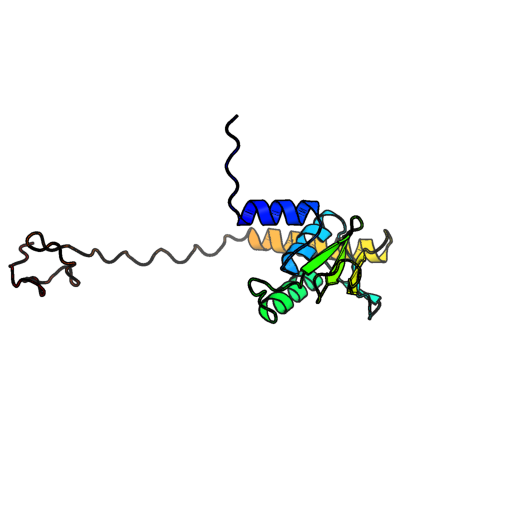. VAL A 1 93 ? 12.998 8.905 2.581 1.00 85.44 93 VAL A O 1
ATOM 740 N N . SER A 1 94 ? 12.128 8.431 0.570 1.00 88.94 94 SER A N 1
ATOM 741 C CA . SER A 1 94 ? 11.055 9.417 0.624 1.00 88.94 94 SER A CA 1
ATOM 742 C C . SER A 1 94 ? 9.844 8.790 1.306 1.00 88.94 94 SER A C 1
ATOM 744 O O . SER A 1 94 ? 9.159 7.948 0.726 1.00 88.94 94 SER A O 1
ATOM 746 N N . TRP A 1 95 ? 9.586 9.178 2.553 1.00 90.88 95 TRP A N 1
ATOM 747 C CA . TRP A 1 95 ? 8.412 8.724 3.298 1.00 90.88 95 TRP A CA 1
ATOM 748 C C . TRP A 1 95 ? 7.133 9.259 2.656 1.00 90.88 95 TRP A C 1
ATOM 750 O O . TRP A 1 95 ? 6.961 10.468 2.523 1.00 90.88 95 TRP A O 1
ATOM 760 N N . LEU A 1 96 ? 6.244 8.351 2.257 1.00 91.00 96 LEU A N 1
ATOM 761 C CA . LEU A 1 96 ? 4.982 8.681 1.597 1.00 91.00 96 LEU A CA 1
ATOM 762 C C . LEU A 1 96 ? 3.816 8.651 2.585 1.00 91.00 96 LEU A C 1
ATOM 764 O O . LEU A 1 96 ? 2.937 9.512 2.536 1.00 91.00 96 LEU A O 1
ATOM 768 N N . PHE A 1 97 ? 3.822 7.675 3.496 1.00 91.12 97 PHE A N 1
ATOM 769 C CA . PHE A 1 97 ? 2.728 7.442 4.431 1.00 91.12 97 PHE A CA 1
ATOM 770 C C . PHE A 1 97 ? 3.254 7.172 5.833 1.00 91.12 97 PHE A C 1
ATOM 772 O O . PHE A 1 97 ? 4.050 6.254 6.042 1.00 91.12 97 PHE A O 1
ATOM 779 N N . PHE A 1 98 ? 2.758 7.942 6.797 1.00 91.12 98 PHE A N 1
ATOM 780 C CA . PHE A 1 98 ? 3.052 7.748 8.211 1.00 91.12 98 PHE A CA 1
ATOM 781 C C . PHE A 1 98 ? 1.894 7.031 8.903 1.00 91.12 98 PHE A C 1
ATOM 783 O O . PHE A 1 98 ? 0.735 7.368 8.639 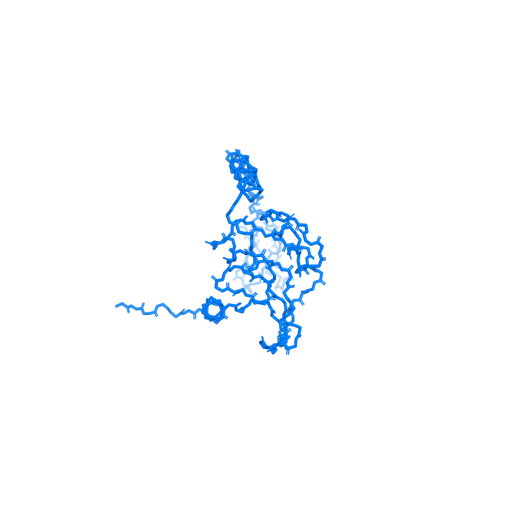1.00 91.12 98 PHE A O 1
ATOM 790 N N . PRO A 1 99 ? 2.177 6.053 9.777 1.00 87.94 99 PRO A N 1
ATOM 791 C CA . PRO A 1 99 ? 1.153 5.376 10.553 1.00 87.94 99 PRO A CA 1
ATOM 792 C C . PRO A 1 99 ? 0.449 6.385 11.461 1.00 87.94 99 PRO A C 1
ATOM 794 O O . PRO A 1 99 ? 1.074 7.282 12.029 1.00 87.94 99 PRO A O 1
ATOM 797 N N . MET A 1 100 ? -0.868 6.256 11.590 1.00 84.62 100 MET A N 1
ATOM 798 C CA . MET A 1 100 ? -1.617 7.084 12.528 1.00 84.62 100 MET A CA 1
ATOM 799 C C . MET A 1 100 ? -1.531 6.521 13.941 1.00 84.62 100 MET A C 1
ATOM 801 O O . MET A 1 100 ? -1.795 5.339 14.178 1.00 84.62 100 MET A O 1
ATOM 805 N N . GLU A 1 101 ? -1.253 7.408 14.891 1.00 81.88 101 GLU A N 1
ATOM 806 C CA . GLU A 1 101 ? -1.343 7.097 16.311 1.00 81.88 101 GLU A CA 1
ATOM 807 C C . GLU A 1 101 ? -2.773 6.698 16.717 1.00 81.88 101 GLU A C 1
ATOM 809 O O . GLU A 1 101 ? -3.754 7.154 16.110 1.00 81.88 101 GLU A O 1
ATOM 814 N N . PRO A 1 102 ? -2.918 5.844 17.746 1.00 74.31 102 PRO A N 1
ATOM 815 C CA . PRO A 1 102 ? -4.216 5.524 18.321 1.00 74.31 102 PRO A CA 1
ATOM 816 C C . PRO A 1 102 ? -4.956 6.770 18.800 1.00 74.31 102 PRO A C 1
ATOM 818 O O . PRO A 1 102 ? -4.473 7.516 19.645 1.00 74.31 102 PRO A O 1
ATOM 821 N N . GLY A 1 103 ? -6.161 6.974 18.273 1.00 79.88 103 GLY A N 1
ATOM 822 C CA . GLY A 1 103 ? -7.007 8.106 18.617 1.00 79.88 103 GLY A CA 1
ATOM 823 C C . GLY A 1 103 ? -8.331 8.078 17.863 1.00 79.88 103 GLY A C 1
ATOM 824 O O . GLY A 1 103 ? -8.473 7.371 16.866 1.00 79.88 103 GLY A O 1
ATOM 825 N N . LYS A 1 104 ? -9.286 8.908 18.305 1.00 79.44 104 LYS A N 1
ATOM 826 C CA . LYS A 1 104 ? -10.671 8.925 17.790 1.00 79.44 104 LYS A CA 1
ATOM 827 C C . LYS A 1 104 ? -10.757 9.022 16.264 1.00 79.44 104 LYS A C 1
ATOM 829 O O . LYS A 1 104 ? -11.615 8.390 15.662 1.00 79.44 104 LYS A O 1
ATOM 834 N N . GLU A 1 105 ? -9.872 9.804 15.650 1.00 79.06 105 GLU A N 1
ATOM 835 C CA . GLU A 1 105 ? -9.828 9.974 14.194 1.00 79.06 105 GLU A CA 1
ATOM 836 C C . GLU A 1 105 ? -9.387 8.689 13.483 1.00 79.06 105 GLU A C 1
ATOM 838 O O . GLU A 1 105 ? -10.025 8.266 12.522 1.00 79.06 105 GLU A O 1
ATOM 843 N N . ARG A 1 106 ? -8.354 8.015 14.004 1.00 80.00 106 ARG A N 1
ATOM 844 C CA . ARG A 1 106 ? -7.907 6.715 13.501 1.00 80.00 106 ARG A CA 1
ATOM 845 C C . ARG A 1 106 ? -9.001 5.671 13.679 1.00 80.00 106 ARG A C 1
ATOM 847 O O . ARG A 1 106 ? -9.338 4.976 12.732 1.00 80.00 106 ARG A O 1
ATOM 854 N N . ASP A 1 107 ? -9.567 5.575 14.876 1.00 80.69 107 ASP A N 1
ATOM 855 C CA . ASP A 1 107 ? -10.542 4.535 15.202 1.00 80.69 107 ASP A CA 1
ATOM 856 C C . ASP A 1 107 ? -11.832 4.691 14.377 1.00 80.69 107 ASP A C 1
ATOM 858 O O . ASP A 1 107 ? -12.414 3.688 13.975 1.00 80.69 107 ASP A O 1
ATOM 862 N N . ALA A 1 108 ? -12.227 5.922 14.028 1.00 83.38 108 ALA A N 1
ATOM 863 C CA . ALA A 1 108 ? -13.328 6.175 13.097 1.00 83.38 108 ALA A CA 1
ATOM 864 C C . ALA A 1 108 ? -13.021 5.687 11.669 1.00 83.38 108 ALA A C 1
ATOM 866 O O . ALA A 1 108 ? -13.875 5.071 11.034 1.00 83.38 108 ALA A O 1
ATOM 867 N N . ILE A 1 109 ? -11.801 5.917 11.168 1.00 81.50 109 ILE A N 1
ATOM 868 C CA . ILE A 1 109 ? -11.366 5.426 9.849 1.00 81.50 109 ILE A CA 1
ATOM 869 C C . ILE A 1 109 ? -11.311 3.898 9.844 1.00 81.50 109 ILE A C 1
ATOM 871 O O . ILE A 1 109 ? -11.786 3.270 8.905 1.00 81.50 109 ILE A O 1
ATOM 875 N N . VAL A 1 110 ? -10.768 3.295 10.901 1.00 80.75 110 VAL A N 1
ATOM 876 C CA . VAL A 1 110 ? -10.662 1.837 11.032 1.00 80.75 110 VAL A CA 1
ATOM 877 C C . VAL A 1 110 ? -12.037 1.196 11.139 1.00 80.75 110 VAL A C 1
ATOM 879 O O . VAL A 1 110 ? -12.269 0.186 10.486 1.00 80.75 110 VAL A O 1
ATOM 882 N N . ALA A 1 111 ? -12.955 1.778 11.915 1.00 83.00 111 ALA A N 1
ATOM 883 C CA . ALA A 1 111 ? -14.334 1.309 11.999 1.00 83.00 111 ALA A CA 1
ATOM 884 C C . ALA A 1 111 ? -15.008 1.353 10.625 1.00 83.00 111 ALA A C 1
ATOM 886 O O . ALA A 1 111 ? -15.543 0.339 10.190 1.00 83.00 111 ALA A O 1
ATOM 887 N N . LYS A 1 112 ? -14.871 2.470 9.899 1.00 81.94 112 LYS A N 1
ATOM 888 C CA . LYS A 1 112 ? -15.410 2.605 8.545 1.00 81.94 112 LYS A CA 1
ATOM 889 C C . LYS A 1 112 ? -14.822 1.561 7.588 1.00 81.94 112 LYS A C 1
ATOM 891 O O . LYS A 1 112 ? -15.571 0.874 6.910 1.00 81.94 112 LYS A O 1
ATOM 896 N N . VAL A 1 113 ? -13.498 1.393 7.576 1.00 80.06 113 VAL A N 1
ATOM 897 C CA . VAL A 1 113 ? -12.814 0.382 6.748 1.00 80.06 113 VAL A CA 1
ATOM 898 C C . VAL A 1 113 ? -13.274 -1.020 7.105 1.00 80.06 113 VAL A C 1
ATOM 900 O O . VAL A 1 113 ? -13.470 -1.841 6.218 1.00 80.06 113 VAL A O 1
ATOM 903 N N . LYS A 1 114 ? -13.443 -1.304 8.397 1.00 81.94 114 LYS A N 1
ATOM 904 C CA . LYS A 1 114 ? -13.917 -2.599 8.868 1.00 81.94 114 LYS A CA 1
ATOM 905 C C . LYS A 1 114 ? -15.343 -2.856 8.388 1.00 81.94 114 LYS A C 1
ATOM 907 O O . LYS A 1 114 ? -15.581 -3.908 7.815 1.00 81.94 114 LYS A O 1
ATOM 912 N N . GLU A 1 115 ? -16.247 -1.891 8.527 1.00 81.12 115 GLU A N 1
ATOM 913 C CA . GLU A 1 115 ? -17.609 -1.989 7.994 1.00 81.12 115 GLU A CA 1
ATOM 914 C C . GLU A 1 115 ? -17.616 -2.154 6.467 1.00 81.12 115 GLU A C 1
ATOM 916 O O . GLU A 1 115 ? -18.354 -2.985 5.945 1.00 81.12 115 GLU A O 1
ATOM 921 N N . GLU A 1 116 ? -16.769 -1.418 5.741 1.00 78.12 116 GLU A N 1
ATOM 922 C CA . GLU A 1 116 ? -16.627 -1.526 4.283 1.00 78.12 116 GLU A CA 1
ATOM 923 C C . GLU A 1 116 ? -16.052 -2.887 3.858 1.00 78.12 116 GLU A C 1
ATOM 925 O O . GLU A 1 116 ? -16.510 -3.462 2.873 1.00 78.12 116 GLU A O 1
ATOM 930 N N . MET A 1 117 ? -15.093 -3.440 4.606 1.00 68.38 117 MET A N 1
ATOM 931 C CA . MET A 1 117 ? -14.532 -4.771 4.364 1.00 68.38 117 MET A CA 1
ATOM 932 C C . MET A 1 117 ? -15.501 -5.888 4.745 1.00 68.38 117 MET A C 1
ATOM 934 O O . MET A 1 117 ? -15.627 -6.834 3.984 1.00 68.38 117 MET A O 1
ATOM 938 N N . GLU A 1 118 ? -16.217 -5.782 5.865 1.00 75.88 118 GLU A N 1
ATOM 939 C CA . GLU A 1 118 ? -17.278 -6.722 6.247 1.00 75.88 118 GLU A CA 1
ATOM 940 C C . GLU A 1 118 ? -18.428 -6.675 5.231 1.00 75.88 118 GLU A C 1
ATOM 942 O O . GLU A 1 118 ? -18.980 -7.711 4.865 1.00 75.88 118 GLU A O 1
ATOM 947 N N . ALA A 1 119 ? -18.763 -5.494 4.704 1.00 68.50 119 ALA A N 1
ATOM 948 C CA . ALA A 1 119 ? -19.715 -5.350 3.609 1.00 68.50 119 ALA A CA 1
ATOM 949 C C . ALA A 1 119 ? -19.185 -5.959 2.302 1.00 68.50 119 ALA A C 1
ATOM 951 O O . ALA A 1 119 ? -19.946 -6.626 1.604 1.00 68.50 119 ALA A O 1
ATOM 952 N N . ALA A 1 120 ? -17.902 -5.775 1.979 1.00 60.72 120 ALA A N 1
ATOM 953 C CA . ALA A 1 120 ? -17.269 -6.377 0.807 1.00 60.72 120 ALA A CA 1
ATOM 954 C C . ALA A 1 120 ? -17.146 -7.901 0.934 1.00 60.72 120 ALA A C 1
ATOM 956 O O . ALA A 1 120 ? -17.381 -8.604 -0.039 1.00 60.72 120 ALA A O 1
ATOM 957 N N . GLU A 1 121 ? -16.853 -8.426 2.122 1.00 59.06 121 GLU A N 1
ATOM 958 C CA . GLU A 1 121 ? -16.828 -9.860 2.414 1.00 59.06 121 GLU A CA 1
ATOM 959 C C . GLU A 1 121 ? -18.239 -10.447 2.326 1.00 59.06 121 GLU A C 1
ATOM 961 O O . GLU A 1 121 ? -18.457 -11.468 1.680 1.00 59.06 121 GLU A O 1
ATOM 966 N N . LYS A 1 122 ? -19.241 -9.746 2.862 1.00 57.28 122 LYS A N 1
ATOM 967 C CA . LYS A 1 122 ? -20.651 -10.125 2.723 1.00 57.28 122 LYS A CA 1
ATOM 968 C C . LYS A 1 122 ? -21.158 -10.011 1.279 1.00 57.28 122 LYS A C 1
ATOM 970 O O . LYS A 1 122 ? -22.052 -10.762 0.897 1.00 57.28 122 LYS A O 1
ATOM 975 N N . ALA A 1 123 ? -20.592 -9.116 0.469 1.00 51.88 123 ALA A N 1
ATOM 976 C CA . ALA A 1 123 ? -20.861 -9.021 -0.966 1.00 51.88 123 ALA A CA 1
ATOM 977 C C . ALA A 1 123 ? -20.112 -10.097 -1.772 1.00 51.88 123 ALA A C 1
ATOM 979 O O . ALA A 1 123 ? -20.664 -10.615 -2.737 1.00 51.88 123 ALA A O 1
ATOM 980 N N . ALA A 1 124 ? -18.910 -10.490 -1.347 1.00 49.97 124 ALA A N 1
ATOM 981 C CA . ALA A 1 124 ? -18.165 -11.631 -1.879 1.00 49.97 124 ALA A CA 1
ATOM 982 C C . ALA A 1 124 ? -18.762 -12.984 -1.439 1.00 49.97 124 ALA A C 1
ATOM 984 O O . ALA A 1 124 ? -18.470 -14.013 -2.037 1.00 49.97 124 ALA A O 1
ATOM 985 N N . ALA A 1 125 ? -19.634 -12.982 -0.423 1.00 42.97 125 ALA A N 1
ATOM 986 C CA . ALA A 1 125 ? -20.462 -14.119 -0.030 1.00 42.97 125 ALA A CA 1
ATOM 987 C C . ALA A 1 125 ? -21.736 -14.278 -0.889 1.00 42.97 125 ALA A C 1
ATOM 989 O O . ALA A 1 125 ? -22.465 -15.259 -0.723 1.00 42.97 125 ALA A O 1
ATOM 990 N N . ALA A 1 126 ? -22.012 -13.360 -1.825 1.00 38.47 126 ALA A N 1
ATOM 991 C CA . ALA A 1 126 ? -22.829 -13.696 -2.987 1.00 38.47 126 ALA A CA 1
ATOM 992 C C . ALA A 1 126 ? -21.933 -14.502 -3.940 1.00 38.47 126 ALA A C 1
ATOM 994 O O . ALA A 1 126 ? -20.837 -14.033 -4.244 1.00 38.47 126 ALA A O 1
ATOM 995 N N . PRO A 1 127 ? -22.341 -15.711 -4.368 1.00 45.41 127 PRO A N 1
ATOM 996 C CA . PRO A 1 127 ? -21.445 -16.616 -5.066 1.00 45.41 127 PRO A CA 1
ATOM 997 C C . PRO A 1 127 ? -20.890 -15.911 -6.296 1.00 45.41 127 PRO A C 1
ATOM 999 O O . PRO A 1 127 ? -21.646 -15.354 -7.098 1.00 45.41 127 PRO A O 1
ATOM 1002 N N . GLU A 1 128 ? -19.565 -15.935 -6.405 1.00 46.59 128 GLU A N 1
ATOM 1003 C CA . GLU A 1 128 ? -18.844 -15.588 -7.618 1.00 46.59 128 GLU A CA 1
ATOM 1004 C C . GLU A 1 128 ? -19.622 -16.152 -8.819 1.00 46.59 128 GLU A C 1
ATOM 1006 O O . GLU A 1 128 ? -19.999 -17.333 -8.791 1.00 46.59 128 GLU A O 1
ATOM 1011 N N . PRO A 1 129 ? -19.927 -15.351 -9.860 1.00 57.53 129 PRO A N 1
ATOM 1012 C CA . PRO A 1 129 ? -20.434 -15.933 -11.091 1.00 57.53 129 PRO A CA 1
ATOM 1013 C C . PRO A 1 129 ? -19.433 -17.019 -11.496 1.00 57.53 129 PRO A C 1
ATOM 1015 O O . PRO A 1 129 ? -18.228 -16.744 -11.487 1.00 57.53 129 PRO A O 1
ATOM 1018 N N . PRO A 1 130 ? -19.895 -18.256 -11.767 1.00 47.72 130 PRO A N 1
ATOM 1019 C CA . PRO A 1 130 ? -18.998 -19.365 -12.029 1.00 47.72 130 PRO A CA 1
ATOM 1020 C C . PRO A 1 130 ? -18.020 -18.929 -13.110 1.00 47.72 130 PRO A C 1
ATOM 1022 O O . PRO A 1 130 ? -18.431 -18.369 -14.132 1.00 47.72 130 PRO A O 1
ATOM 1025 N N . ALA A 1 131 ? -16.733 -19.141 -12.826 1.00 49.81 131 ALA A N 1
ATOM 1026 C CA . ALA A 1 131 ? -15.640 -18.961 -13.763 1.00 49.81 131 ALA A CA 1
ATOM 1027 C C . ALA A 1 131 ? -16.098 -19.349 -15.180 1.00 49.81 131 ALA A C 1
ATOM 1029 O O . ALA A 1 131 ? -16.788 -20.367 -15.317 1.00 49.81 131 ALA A O 1
ATOM 1030 N N . PRO A 1 132 ? -15.761 -18.568 -16.227 1.00 50.53 132 PRO A N 1
ATOM 1031 C CA . PRO A 1 132 ? -16.097 -18.959 -17.586 1.00 50.53 132 PRO A CA 1
ATOM 1032 C C . PRO A 1 132 ? -15.591 -20.385 -17.787 1.00 50.53 132 PRO A C 1
ATOM 1034 O O . PRO A 1 132 ? -14.405 -20.662 -17.596 1.00 50.53 132 PRO A O 1
ATOM 1037 N N . ALA A 1 133 ? -16.531 -21.291 -18.069 1.00 52.25 133 ALA A N 1
ATOM 1038 C CA . ALA A 1 133 ? -16.255 -22.695 -18.309 1.00 52.25 133 ALA A CA 1
ATOM 1039 C C . ALA A 1 133 ? -15.057 -22.816 -19.263 1.00 52.25 133 ALA A C 1
ATOM 1041 O O . ALA A 1 133 ? -14.965 -22.011 -20.201 1.00 52.25 133 ALA A O 1
ATOM 1042 N N . PRO A 1 134 ? -14.140 -23.783 -19.062 1.00 51.56 134 PRO A N 1
ATOM 1043 C CA . PRO A 1 134 ? -13.131 -24.052 -20.072 1.00 51.56 134 PRO A CA 1
ATOM 1044 C C . PRO A 1 134 ? -13.863 -24.269 -21.398 1.00 51.56 134 PRO A C 1
ATOM 1046 O O . PRO A 1 134 ? -14.783 -25.087 -21.490 1.00 51.56 134 PRO A O 1
ATOM 1049 N N . ALA A 1 135 ? -13.509 -23.455 -22.396 1.00 45.94 135 ALA A N 1
ATOM 1050 C CA . ALA A 1 135 ? -13.964 -23.632 -23.766 1.00 45.94 135 ALA A CA 1
ATOM 1051 C C . ALA A 1 135 ? -13.781 -25.110 -24.144 1.00 45.94 135 ALA A C 1
ATOM 1053 O O . ALA A 1 135 ? -12.775 -25.694 -23.733 1.00 45.94 135 ALA A O 1
ATOM 1054 N N . PRO A 1 136 ? -14.725 -25.727 -24.879 1.00 46.81 136 PRO A N 1
ATOM 1055 C CA . PRO A 1 136 ? -14.617 -27.136 -25.213 1.00 46.81 136 PRO A CA 1
ATOM 1056 C C . PRO A 1 136 ? -13.282 -27.349 -25.918 1.00 46.81 136 PRO A C 1
ATOM 1058 O O . PRO A 1 136 ? -13.047 -26.786 -26.989 1.00 46.81 136 PRO A O 1
ATOM 1061 N N . GLU A 1 137 ? -12.403 -28.118 -25.275 1.00 48.69 137 GLU A N 1
ATOM 1062 C CA . GLU A 1 137 ? -11.188 -28.635 -25.879 1.00 48.69 137 GLU A CA 1
ATOM 1063 C C . GLU A 1 137 ? -11.622 -29.325 -27.167 1.00 48.69 137 GLU A C 1
ATOM 1065 O O . GLU A 1 137 ? -12.256 -30.383 -27.165 1.00 48.69 137 GLU A O 1
ATOM 1070 N N . SER A 1 138 ? -11.377 -28.645 -28.285 1.00 54.75 138 SER A N 1
ATOM 1071 C CA . SER A 1 138 ? -11.598 -29.179 -29.613 1.00 54.75 138 SER A CA 1
ATOM 1072 C C . SER A 1 138 ? -10.843 -30.496 -29.665 1.00 54.75 138 SER A C 1
ATOM 1074 O O . SER A 1 138 ? -9.621 -30.501 -29.516 1.00 54.75 138 SER A O 1
ATOM 1076 N N . GLN A 1 139 ? -11.571 -31.599 -29.809 1.00 56.44 139 GLN A N 1
ATOM 1077 C CA . GLN A 1 139 ? -11.006 -32.935 -29.915 1.00 56.44 139 GLN A CA 1
ATOM 1078 C C . GLN A 1 139 ? -10.159 -32.982 -31.190 1.00 56.44 139 GLN A C 1
ATOM 1080 O O . GLN A 1 139 ? -10.662 -33.197 -32.291 1.00 56.44 139 GLN A O 1
ATOM 1085 N N . ILE A 1 140 ? -8.869 -32.680 -31.053 1.00 64.88 140 ILE A N 1
ATOM 1086 C CA . ILE A 1 140 ? -7.901 -32.791 -32.136 1.00 64.88 140 ILE A CA 1
ATOM 1087 C C . ILE A 1 140 ? -7.604 -34.282 -32.278 1.00 64.88 140 ILE A C 1
ATOM 1089 O O . ILE A 1 140 ? -6.861 -34.859 -31.485 1.00 64.88 140 ILE A O 1
ATOM 1093 N N . CYS A 1 141 ? -8.200 -34.923 -33.278 1.00 69.88 141 CYS A N 1
ATOM 1094 C CA . CYS A 1 141 ? -7.825 -36.279 -33.665 1.00 69.88 141 CYS A CA 1
ATOM 1095 C C . CYS A 1 141 ? -6.452 -36.233 -34.349 1.00 69.88 141 CYS A C 1
ATOM 1097 O O . CYS A 1 141 ? -6.191 -35.347 -35.158 1.00 69.88 141 CYS A O 1
ATOM 1099 N N . PHE A 1 142 ? -5.560 -37.174 -34.058 1.00 76.56 142 PHE A N 1
ATOM 1100 C CA . PHE A 1 142 ? -4.267 -37.287 -34.742 1.00 76.56 142 PHE A CA 1
ATOM 1101 C C . PHE A 1 142 ? -4.341 -38.364 -35.825 1.00 76.56 142 PHE A C 1
ATOM 1103 O O . PHE A 1 142 ? -5.025 -39.370 -35.667 1.00 76.56 142 PHE A O 1
ATOM 1110 N N . CYS A 1 143 ? -3.642 -38.167 -36.943 1.00 79.81 143 CYS A N 1
ATOM 1111 C CA . CYS A 1 143 ? -3.585 -39.167 -38.006 1.00 79.81 143 CYS A CA 1
ATOM 1112 C C . CYS A 1 143 ? -2.768 -40.383 -37.552 1.00 79.81 143 CYS A C 1
ATOM 1114 O O . CYS A 1 143 ? -1.575 -40.249 -37.284 1.00 79.81 143 CYS A O 1
ATOM 1116 N N . SER A 1 144 ? -3.363 -41.575 -37.570 1.00 77.81 144 SER A N 1
ATOM 1117 C CA . SER A 1 144 ? -2.697 -42.827 -37.176 1.00 77.81 144 SER A CA 1
ATOM 1118 C C . SER A 1 144 ? -1.486 -43.197 -38.044 1.00 77.81 144 SER A C 1
ATOM 1120 O O . SER A 1 144 ? -0.642 -43.968 -37.606 1.00 77.81 144 SER A O 1
ATOM 1122 N N . ASN A 1 145 ? -1.378 -42.653 -39.264 1.00 79.69 145 ASN A N 1
ATOM 1123 C CA . ASN A 1 145 ? -0.283 -42.972 -40.187 1.00 79.69 145 ASN A CA 1
ATOM 1124 C C . ASN A 1 145 ? 0.919 -42.012 -40.077 1.00 79.69 145 ASN A C 1
ATOM 1126 O O . ASN A 1 145 ? 2.059 -42.438 -40.209 1.00 79.69 145 ASN A O 1
ATOM 1130 N N . CYS A 1 146 ? 0.699 -40.710 -39.853 1.00 84.19 146 CYS A N 1
ATOM 1131 C CA . CYS A 1 146 ? 1.789 -39.717 -39.826 1.00 84.19 146 CYS A CA 1
ATOM 1132 C C . CYS A 1 146 ? 1.903 -38.925 -38.517 1.00 84.19 146 CYS A C 1
ATOM 1134 O O . CYS A 1 146 ? 2.796 -38.092 -38.390 1.00 84.19 146 CYS A O 1
ATOM 1136 N N . GLY A 1 147 ? 0.990 -39.135 -37.565 1.00 76.88 147 GLY A N 1
ATOM 1137 C CA . GLY A 1 147 ? 0.972 -38.450 -36.271 1.00 76.88 147 GLY A CA 1
ATOM 1138 C C . GLY A 1 147 ? 0.587 -36.969 -36.329 1.00 76.88 147 GLY A C 1
ATOM 1139 O O . GLY A 1 147 ? 0.600 -36.300 -35.301 1.00 76.88 147 GLY A O 1
ATOM 1140 N N . ALA A 1 148 ? 0.241 -36.428 -37.502 1.00 81.50 148 ALA A N 1
ATOM 1141 C CA . ALA A 1 148 ? -0.129 -35.022 -37.630 1.00 81.50 148 ALA A CA 1
ATOM 1142 C C . ALA A 1 148 ? -1.529 -34.746 -37.041 1.00 81.50 148 ALA A C 1
ATOM 1144 O O . ALA A 1 148 ? -2.437 -35.565 -37.234 1.00 81.50 148 ALA A O 1
ATOM 1145 N N . PRO A 1 149 ? -1.740 -33.592 -36.378 1.00 80.38 149 PRO A N 1
ATOM 1146 C CA . PRO A 1 149 ? -3.049 -33.200 -35.869 1.00 80.38 149 PRO A CA 1
ATOM 1147 C C . PRO A 1 149 ? -4.019 -32.928 -37.024 1.00 80.38 149 PRO A C 1
ATOM 1149 O O . PRO A 1 149 ? -3.767 -32.104 -37.908 1.00 80.38 149 PRO A O 1
ATOM 1152 N N . VAL A 1 150 ? -5.153 -33.617 -37.005 1.00 78.19 150 VAL A N 1
ATOM 1153 C CA . VAL A 1 150 ? -6.260 -33.439 -37.938 1.00 78.19 150 VAL A CA 1
ATOM 1154 C C . VAL A 1 150 ? -7.136 -32.322 -37.389 1.00 78.19 150 VAL A C 1
ATOM 1156 O O . VAL A 1 150 ? -7.856 -32.483 -36.411 1.00 78.19 150 VAL A O 1
ATOM 1159 N N . LYS A 1 151 ? -7.057 -31.154 -38.029 1.00 67.31 151 LYS A N 1
ATOM 1160 C CA . LYS A 1 151 ? -7.736 -29.929 -37.575 1.00 67.31 151 LYS A CA 1
ATOM 1161 C C . LYS A 1 151 ? -9.270 -30.021 -37.598 1.00 67.31 151 LYS A C 1
ATOM 1163 O O . LYS A 1 151 ? -9.913 -29.225 -36.928 1.00 67.31 151 LYS A O 1
ATOM 1168 N N . ASN A 1 152 ? -9.839 -30.986 -38.329 1.00 65.81 152 ASN A N 1
ATOM 1169 C CA . ASN A 1 152 ? -11.281 -31.189 -38.456 1.00 65.81 152 ASN A CA 1
ATOM 1170 C C . ASN A 1 152 ? -11.646 -32.650 -38.126 1.00 65.81 152 ASN A C 1
ATOM 1172 O O . ASN A 1 152 ? -11.273 -33.527 -38.911 1.00 65.81 152 ASN A O 1
ATOM 1176 N N . PRO A 1 153 ? -12.430 -32.930 -37.068 1.00 62.88 153 PRO A N 1
ATOM 1177 C CA . PRO A 1 153 ? -12.868 -34.285 -36.693 1.00 62.88 153 PRO A CA 1
ATOM 1178 C C . PRO A 1 153 ? -13.878 -34.939 -37.673 1.00 62.88 153 PRO A C 1
ATOM 1180 O O . PRO A 1 153 ? -14.644 -35.808 -37.291 1.00 62.88 153 PRO A O 1
ATOM 1183 N N . GLY A 1 154 ? -13.884 -34.539 -38.950 1.00 68.88 154 GLY A N 1
ATOM 1184 C CA . GLY A 1 154 ? -14.685 -35.136 -40.032 1.00 68.88 154 GLY A CA 1
ATOM 1185 C C . GLY A 1 154 ? -13.961 -35.161 -41.386 1.00 68.88 154 GLY A C 1
ATOM 1186 O O . GLY A 1 154 ? -14.584 -35.307 -42.439 1.00 68.88 154 GLY A O 1
ATOM 1187 N N . ALA A 1 155 ? -12.640 -34.945 -41.396 1.00 71.75 155 ALA A N 1
ATOM 1188 C CA . ALA A 1 155 ? -11.849 -35.007 -42.619 1.00 71.75 155 ALA A CA 1
ATOM 1189 C C . ALA A 1 155 ? -11.653 -36.468 -43.048 1.00 71.75 155 ALA A C 1
ATOM 1191 O O . ALA A 1 155 ? -11.025 -37.231 -42.333 1.00 71.75 155 ALA A O 1
ATOM 1192 N N . LYS A 1 156 ? -12.118 -36.841 -44.248 1.00 78.19 156 LYS A N 1
ATOM 1193 C CA . LYS A 1 156 ? -11.941 -38.200 -44.809 1.00 78.19 156 LYS A CA 1
ATOM 1194 C C . LYS A 1 156 ? -10.493 -38.531 -45.184 1.00 78.19 156 LYS A C 1
ATOM 1196 O O . LYS A 1 156 ? -10.168 -39.691 -45.421 1.00 78.19 156 LYS A O 1
ATOM 1201 N N . PHE A 1 157 ? -9.631 -37.519 -45.284 1.00 80.25 157 PHE A N 1
ATOM 1202 C CA . PHE A 1 157 ? -8.228 -37.657 -45.664 1.00 80.25 157 PHE A CA 1
ATOM 1203 C C . PHE A 1 157 ? -7.353 -36.714 -44.836 1.00 80.25 157 PHE A C 1
ATOM 1205 O O . PHE A 1 157 ? -7.743 -35.584 -44.535 1.00 80.25 157 PHE A O 1
ATOM 1212 N N . CYS A 1 158 ? -6.147 -37.162 -44.498 1.00 83.81 158 CYS A N 1
ATOM 1213 C CA . CYS A 1 158 ? -5.149 -36.348 -43.825 1.00 83.81 158 CYS A CA 1
ATOM 1214 C C . CYS A 1 158 ? -4.572 -35.312 -44.798 1.00 83.81 158 CYS A C 1
ATOM 1216 O O . CYS A 1 158 ? -3.932 -35.675 -45.782 1.00 83.81 158 CYS A O 1
ATOM 1218 N N . GLY A 1 159 ? -4.717 -34.021 -44.489 1.00 77.94 159 GLY A N 1
ATOM 1219 C CA . GLY A 1 159 ? -4.146 -32.937 -45.301 1.00 77.94 159 GLY A CA 1
ATOM 1220 C C . GLY A 1 159 ? -2.611 -32.902 -45.344 1.00 77.94 159 GLY A C 1
ATOM 1221 O O . GLY A 1 159 ? -2.056 -32.175 -46.157 1.00 77.94 159 GLY A O 1
ATOM 1222 N N . ASN A 1 160 ? -1.930 -33.673 -44.487 1.00 81.38 160 ASN A N 1
ATOM 1223 C CA . ASN A 1 160 ? -0.469 -33.741 -44.450 1.00 81.38 160 ASN A CA 1
ATOM 1224 C C . ASN A 1 160 ? 0.102 -34.918 -45.259 1.00 81.38 160 ASN A C 1
ATOM 1226 O O . ASN A 1 160 ? 1.069 -34.744 -45.987 1.00 81.38 160 ASN A O 1
ATOM 1230 N N . CYS A 1 161 ? -0.476 -36.121 -45.144 1.00 83.44 161 CYS A N 1
ATOM 1231 C CA . CYS A 1 161 ? 0.062 -37.327 -45.795 1.00 83.44 161 CYS A CA 1
ATOM 1232 C C . CYS A 1 161 ? -0.869 -37.963 -46.840 1.00 83.44 161 CYS A C 1
ATOM 1234 O O . CYS A 1 161 ? -0.510 -38.975 -47.434 1.00 83.44 161 CYS A O 1
ATOM 1236 N N . GLY A 1 162 ? -2.074 -37.423 -47.045 1.00 77.50 162 GLY A N 1
ATOM 1237 C CA . GLY A 1 162 ? -3.054 -37.937 -48.008 1.00 77.50 162 GLY A CA 1
ATOM 1238 C C . GLY A 1 162 ? -3.725 -39.259 -47.613 1.00 77.50 162 GLY A C 1
ATOM 1239 O O . GLY A 1 162 ? -4.576 -39.749 -48.351 1.00 77.50 162 GLY A O 1
ATOM 1240 N N . HIS A 1 163 ? -3.379 -39.840 -46.459 1.00 84.62 163 HIS A N 1
ATOM 1241 C CA . HIS A 1 163 ? -3.970 -41.095 -45.996 1.00 84.62 163 HIS A CA 1
ATOM 1242 C C . HIS A 1 163 ? -5.444 -40.918 -45.627 1.00 84.62 163 HIS A C 1
ATOM 1244 O O . HIS A 1 163 ? -5.823 -39.886 -45.066 1.00 84.62 163 HIS A O 1
ATOM 1250 N N . ARG A 1 164 ? -6.271 -41.924 -45.922 1.00 81.56 164 ARG A N 1
ATOM 1251 C CA . ARG A 1 164 ? -7.690 -41.917 -45.566 1.00 81.56 164 ARG A CA 1
ATOM 1252 C C . ARG A 1 164 ? -7.828 -42.027 -44.049 1.00 81.56 164 ARG A C 1
ATOM 1254 O O . ARG A 1 164 ? -7.239 -42.909 -43.440 1.00 81.56 164 ARG A O 1
ATOM 1261 N N . LEU A 1 165 ? -8.561 -41.100 -43.450 1.00 77.62 165 LEU A N 1
ATOM 1262 C CA . LEU A 1 165 ? -8.918 -41.147 -42.038 1.00 77.62 165 LEU A CA 1
ATOM 1263 C C . LEU A 1 165 ? -10.296 -41.809 -42.008 1.00 77.62 165 LEU A C 1
ATOM 1265 O O . LEU A 1 165 ? -11.305 -41.157 -42.271 1.00 77.62 165 LEU A O 1
ATOM 1269 N N . GLU A 1 166 ? -10.305 -43.134 -41.892 1.00 64.00 166 GLU A N 1
ATOM 1270 C CA . GLU A 1 166 ? -11.540 -43.877 -41.639 1.00 64.00 166 GLU A CA 1
ATOM 1271 C C . GLU A 1 166 ? -11.960 -43.624 -40.187 1.00 64.00 166 GLU A C 1
ATOM 1273 O O . GLU A 1 166 ? -11.098 -43.481 -39.319 1.00 64.00 166 GLU A O 1
ATOM 1278 N N . GLU A 1 167 ? -13.266 -43.453 -39.982 1.00 57.91 167 GLU A N 1
ATOM 1279 C CA . GLU A 1 167 ? -13.888 -43.165 -38.681 1.00 57.91 167 GLU A CA 1
ATOM 1280 C C . GLU A 1 167 ? -13.720 -44.336 -37.703 1.00 57.91 167 GLU A C 1
ATOM 1282 O O . GLU A 1 167 ? -13.859 -45.500 -38.154 1.00 57.91 167 GLU A O 1
#

Radius of gyration: 26.2 Å; chains: 1; bounding box: 43×60×67 Å

Sequence (167 aa):
MEKQKLTPKQEQAKKALLTGHFPYMMQAVALAYQMVPAWRHAEKGTPCSFLDLFQAAKKYDEAHPHKEGDPAFFYVSLEGAIGYCPTGLEFQVSWLFFPMEPGKERDAIVAKVKEEMEAAEKAAAAPEPPAPAPAPESQICFCSNCGAPVKNPGAKFCGNCGHRLEE